Protein AF-A0A9P8Q1Z3-F1 (afdb_monomer)

Foldseek 3Di:
DDPPPDDWDDLVVQQCCCCPPNDPDNPDDDDPVVSNVVRVVVVVLVVVLVVQLQVQVVVVVVVVVVVVPPPDDDPDDDPPPPPPVPPVRDRDPVSSVVCVVVSVVVD

Organism: Wickerhamomyces pijperi (NCBI:txid599730)

Radius of gyration: 21.5 Å; Cα contacts (8 Å, |Δi|>4): 41; chains: 1; bounding box: 45×41×58 Å

Sequence (107 aa):
MTNQEDPEIPITTISRIFQTVTFQNEETRITKQTLQLSSKYLELFVKEAILRSDEARLQREIDQKQGTVNKGEIPGLNDQLDEDSNAVGCLTVKDLEEISGLLVMDF

Nearest PDB structures (foldseek):
  4ne1-assembly1_D  TM=8.985E-01  e=1.293E-03  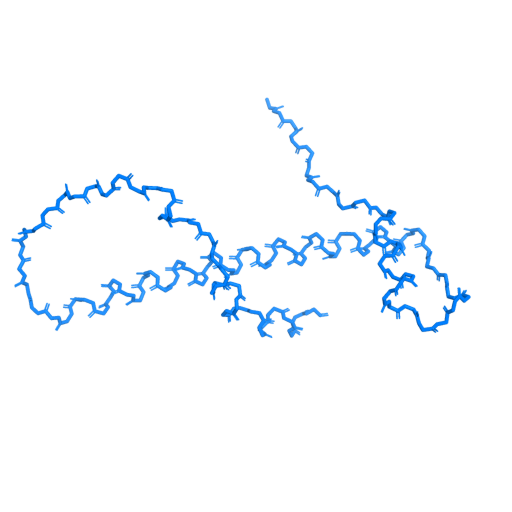Homo sapiens
  4dra-assembly1_H  TM=9.161E-01  e=1.998E-03  Homo sapiens
  3b0b-assembly1_C  TM=9.253E-01  e=7.368E-03  Gallus gallus
  6see-assembly1_A  TM=7.058E-01  e=4.169E+00  Homo sapiens

InterPro domains:
  IPR009072 Histone-fold [G3DSA:1.10.20.10] (8-107)
  IPR018552 Centromere protein X [PF09415] (12-107)
  IPR018552 Centromere protein X [PTHR28680] (4-107)

pLDDT: mean 79.98, std 19.46, range [36.91, 96.44]

Secondary structure (DSSP, 8-state):
-------PPPHHHHHHHIIIII-SSTT----HHHHHHHHHHHHHHHHHHHHHHHHHHHHHHHHHHHHGGGS-----------S-TTSTT---HHHHHHHHHHHHHH-

Solvent-accessible surface area (backbone atoms only — not comparable to full-atom values): 6856 Å² total; per-residue (Å²): 134,82,83,73,74,76,90,74,69,58,56,68,57,55,52,47,47,42,62,75,77,65,51,90,50,91,84,67,82,79,55,69,70,56,42,54,50,51,37,54,51,52,51,50,52,53,51,50,51,52,53,51,18,50,50,50,45,54,50,52,56,50,55,57,59,59,64,56,73,82,57,82,88,80,90,85,81,77,95,69,79,65,94,64,70,83,61,79,84,60,90,50,72,66,28,43,59,72,41,44,68,62,55,60,72,78,106

Structure (mmCIF, N/CA/C/O backbone):
data_AF-A0A9P8Q1Z3-F1
#
_entry.id   AF-A0A9P8Q1Z3-F1
#
loop_
_atom_site.group_PDB
_atom_site.id
_atom_site.type_symbol
_atom_site.label_atom_id
_atom_site.label_alt_id
_atom_site.label_comp_id
_atom_site.label_asym_id
_atom_site.label_entity_id
_atom_site.label_seq_id
_atom_site.pdbx_PDB_ins_code
_atom_site.Cartn_x
_atom_site.Cartn_y
_atom_site.Cartn_z
_atom_site.occupancy
_atom_site.B_iso_or_equiv
_atom_site.auth_seq_id
_atom_site.auth_comp_id
_atom_site.auth_asym_id
_atom_site.auth_atom_id
_atom_site.pdbx_PDB_model_num
ATOM 1 N N . MET A 1 1 ? 5.137 30.333 -1.207 1.00 36.91 1 MET A N 1
ATOM 2 C CA . MET A 1 1 ? 5.406 29.013 -0.606 1.00 36.91 1 MET A CA 1
ATOM 3 C C . MET A 1 1 ? 4.059 28.395 -0.287 1.00 36.91 1 MET A C 1
ATOM 5 O O . MET A 1 1 ? 3.452 28.754 0.711 1.00 36.91 1 MET A O 1
ATOM 9 N N . THR A 1 2 ? 3.507 27.608 -1.204 1.00 44.91 2 THR A N 1
ATOM 10 C CA . THR A 1 2 ? 2.275 26.855 -0.954 1.00 44.91 2 THR A CA 1
ATOM 11 C C . THR A 1 2 ? 2.647 25.675 -0.067 1.00 44.91 2 THR A C 1
ATOM 13 O O . THR A 1 2 ? 3.336 24.773 -0.532 1.00 44.91 2 THR A O 1
ATOM 16 N N . ASN A 1 3 ? 2.248 25.707 1.206 1.00 49.34 3 ASN A N 1
ATOM 17 C CA . ASN A 1 3 ? 2.241 24.514 2.049 1.00 49.34 3 ASN A CA 1
ATOM 18 C C . ASN A 1 3 ? 1.221 23.553 1.427 1.00 49.34 3 ASN A C 1
ATOM 20 O O . ASN A 1 3 ? 0.028 23.662 1.697 1.00 49.34 3 ASN A O 1
ATOM 24 N N . GLN A 1 4 ? 1.662 22.698 0.504 1.00 58.12 4 GLN A N 1
ATOM 25 C CA . GLN A 1 4 ? 0.881 21.527 0.135 1.00 58.12 4 GLN A CA 1
ATOM 26 C C . GLN A 1 4 ? 0.970 20.593 1.336 1.00 58.12 4 GLN A C 1
ATOM 28 O O . GLN A 1 4 ? 2.041 20.078 1.639 1.00 58.12 4 GLN A O 1
ATOM 33 N N . GLU A 1 5 ? -0.127 20.475 2.079 1.00 64.81 5 GLU A N 1
ATOM 34 C CA . GLU A 1 5 ? -0.254 19.443 3.100 1.00 64.81 5 GLU A CA 1
ATOM 35 C C . GLU A 1 5 ? -0.051 18.088 2.414 1.00 64.81 5 GLU A C 1
ATOM 37 O O . GLU A 1 5 ? -0.677 17.815 1.384 1.00 64.81 5 GLU A O 1
ATOM 42 N N . ASP A 1 6 ? 0.865 17.273 2.944 1.00 68.44 6 ASP A N 1
ATOM 43 C CA . ASP A 1 6 ? 1.069 15.917 2.446 1.00 68.44 6 ASP A CA 1
ATOM 44 C C . ASP A 1 6 ? -0.274 15.167 2.485 1.00 68.44 6 ASP A C 1
ATOM 46 O O . ASP A 1 6 ? -0.990 15.247 3.49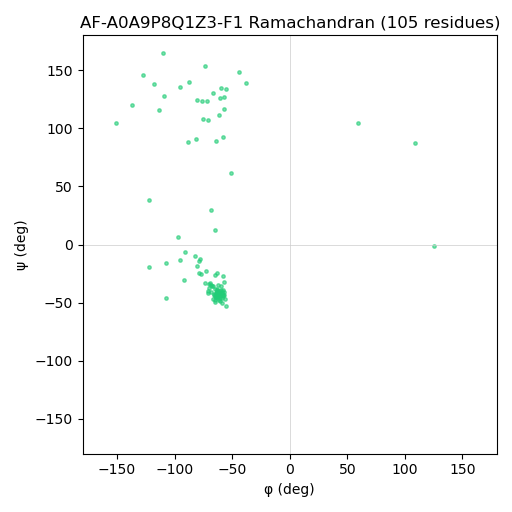1 1.00 68.44 6 ASP A O 1
ATOM 50 N N . PRO A 1 7 ? -0.652 14.450 1.413 1.00 72.69 7 PRO A N 1
ATOM 51 C CA . PRO A 1 7 ? -1.912 13.724 1.379 1.00 72.69 7 PRO A CA 1
ATOM 52 C C . PRO A 1 7 ? -1.930 12.663 2.486 1.00 72.69 7 PRO A C 1
ATOM 54 O O . PRO A 1 7 ? -1.199 11.676 2.432 1.00 72.69 7 PRO A O 1
ATOM 57 N N . GLU A 1 8 ? -2.776 12.864 3.497 1.00 81.62 8 GLU A N 1
ATOM 58 C CA . GLU A 1 8 ? -2.894 11.958 4.639 1.00 81.62 8 GLU A CA 1
ATOM 59 C C . GLU A 1 8 ? -4.036 10.955 4.437 1.00 81.62 8 GLU A C 1
ATOM 61 O O . GLU A 1 8 ? -5.150 11.308 4.036 1.00 81.62 8 GLU A O 1
ATOM 66 N N . ILE A 1 9 ? -3.777 9.682 4.747 1.00 88.00 9 ILE A N 1
ATOM 67 C CA . ILE A 1 9 ? -4.792 8.630 4.665 1.00 88.00 9 ILE A CA 1
ATOM 68 C C . ILE A 1 9 ? -5.795 8.821 5.819 1.00 88.00 9 ILE A C 1
ATOM 70 O O . ILE A 1 9 ? -5.396 8.797 6.991 1.00 88.00 9 ILE A O 1
ATOM 74 N N . PRO A 1 10 ? -7.109 8.958 5.543 1.00 92.31 10 PRO A N 1
ATOM 75 C CA . PRO A 1 10 ? -8.099 9.139 6.597 1.00 92.31 10 PRO A CA 1
ATOM 76 C C . PRO A 1 10 ? -8.123 7.957 7.575 1.00 92.31 10 PRO A C 1
ATOM 78 O O . PRO A 1 10 ? -8.353 6.808 7.190 1.00 92.31 10 PRO A O 1
ATOM 81 N N . ILE A 1 11 ? -7.976 8.242 8.873 1.00 92.94 11 ILE A N 1
ATOM 82 C CA . ILE A 1 11 ? -7.966 7.222 9.941 1.00 92.94 11 ILE A CA 1
ATOM 83 C C . ILE A 1 11 ? -9.243 6.368 9.982 1.00 92.94 11 ILE A C 1
ATOM 85 O O . ILE A 1 11 ? -9.221 5.218 10.421 1.00 92.94 11 ILE A O 1
ATOM 89 N N . THR A 1 12 ? -10.368 6.917 9.521 1.00 94.00 12 THR A N 1
ATOM 90 C CA . THR A 1 12 ? -11.654 6.215 9.434 1.00 94.00 12 THR A CA 1
ATOM 91 C C . THR A 1 12 ? -11.627 5.117 8.377 1.00 94.00 12 THR A C 1
ATOM 93 O O . THR A 1 12 ? -12.222 4.062 8.591 1.00 94.00 12 THR A O 1
ATOM 96 N N . THR A 1 13 ? -10.909 5.326 7.272 1.00 93.88 13 THR A N 1
ATOM 97 C CA . THR A 1 13 ? -10.706 4.322 6.222 1.00 93.88 13 THR A CA 1
ATOM 98 C C . THR A 1 13 ? -9.873 3.164 6.751 1.00 93.88 13 THR A C 1
ATOM 100 O O . THR A 1 13 ? -10.276 2.014 6.620 1.00 93.88 13 THR A O 1
ATOM 103 N N . ILE A 1 14 ? -8.767 3.463 7.435 1.00 93.81 14 ILE A N 1
ATOM 104 C CA . ILE A 1 14 ? -7.884 2.448 8.027 1.00 93.81 14 ILE A CA 1
ATOM 105 C C . ILE A 1 14 ? -8.633 1.628 9.084 1.00 93.81 14 ILE A C 1
ATOM 107 O O . ILE A 1 14 ? -8.561 0.404 9.091 1.00 93.81 14 ILE A O 1
ATOM 111 N N . SER A 1 15 ? -9.417 2.295 9.936 1.00 94.25 15 SER A N 1
ATOM 112 C CA . SER A 1 15 ? -10.269 1.630 10.929 1.00 94.25 15 SER A CA 1
ATOM 113 C C . SER A 1 15 ? -11.261 0.658 10.286 1.00 94.25 15 SER A C 1
ATOM 115 O O . SER A 1 15 ? -11.401 -0.477 10.740 1.00 94.25 15 SER A O 1
ATOM 117 N N . ARG A 1 16 ? -11.902 1.069 9.181 1.00 93.88 16 ARG A N 1
ATOM 118 C CA . ARG A 1 16 ? -12.801 0.192 8.420 1.00 93.88 16 ARG A CA 1
ATOM 119 C C . ARG A 1 16 ? -12.059 -1.004 7.839 1.00 93.88 16 ARG A C 1
ATOM 121 O O . ARG A 1 16 ? -12.541 -2.110 8.020 1.00 93.88 16 ARG A O 1
ATOM 128 N N . ILE A 1 17 ? -10.895 -0.798 7.219 1.00 93.38 17 ILE A N 1
ATOM 129 C CA . ILE A 1 17 ? -10.075 -1.887 6.666 1.00 93.38 17 ILE A CA 1
ATOM 130 C C . ILE A 1 17 ? -9.764 -2.917 7.758 1.00 93.38 17 ILE A C 1
ATOM 132 O O . ILE A 1 17 ? -10.096 -4.090 7.597 1.00 93.38 17 ILE A O 1
ATOM 136 N N . PHE A 1 18 ? -9.228 -2.489 8.905 1.00 93.88 18 PHE A N 1
ATOM 137 C CA . PHE A 1 18 ? -8.917 -3.416 9.995 1.00 93.88 18 PHE A CA 1
ATOM 138 C C . PHE A 1 18 ? -10.141 -4.214 10.458 1.00 93.88 18 PHE A C 1
ATOM 140 O O . PHE A 1 18 ? -10.051 -5.429 10.627 1.00 93.88 18 PHE A O 1
ATOM 147 N N . GLN A 1 19 ? -11.294 -3.558 10.603 1.00 93.81 19 GLN A N 1
ATOM 148 C CA . GLN A 1 19 ? -12.519 -4.214 11.057 1.00 93.81 19 GLN A CA 1
ATOM 149 C C . GLN A 1 19 ? -13.115 -5.176 10.018 1.00 93.81 19 GLN A C 1
ATOM 151 O O . GLN A 1 19 ? -13.715 -6.173 10.405 1.00 93.81 19 GLN A O 1
ATOM 156 N N . THR A 1 20 ? -13.000 -4.879 8.720 1.00 93.44 20 THR A N 1
ATOM 157 C CA . THR A 1 20 ? -13.672 -5.659 7.668 1.00 93.44 20 THR A CA 1
ATOM 158 C C . THR A 1 20 ? -12.825 -6.786 7.096 1.00 93.44 20 THR A C 1
ATOM 160 O O . THR A 1 20 ? -13.391 -7.772 6.637 1.00 93.44 20 THR A O 1
ATOM 163 N N . VAL A 1 21 ? -11.495 -6.636 7.054 1.00 91.50 21 VAL A N 1
ATOM 164 C CA . VAL A 1 21 ? -10.599 -7.614 6.403 1.00 91.50 21 VAL A CA 1
ATOM 165 C C . VAL A 1 21 ? -9.537 -8.212 7.319 1.00 91.50 21 VAL A C 1
ATOM 167 O O . VAL A 1 21 ? -9.006 -9.267 6.984 1.00 91.50 21 VAL A O 1
ATOM 170 N N . THR A 1 22 ? -9.214 -7.594 8.458 1.00 90.88 22 THR A N 1
ATOM 171 C CA . THR A 1 22 ? -8.076 -8.041 9.285 1.00 90.88 22 THR A CA 1
ATOM 172 C C . THR A 1 22 ? -8.502 -8.732 10.575 1.00 90.88 22 THR A C 1
ATOM 174 O O . THR A 1 22 ? -7.950 -9.774 10.929 1.00 90.88 22 THR A O 1
ATOM 177 N N . PHE A 1 23 ? -9.458 -8.164 11.311 1.00 94.50 23 PHE A N 1
ATOM 178 C CA . PHE A 1 23 ? -9.888 -8.726 12.586 1.00 94.50 23 PHE A CA 1
ATOM 179 C C . PHE A 1 23 ? -10.788 -9.939 12.374 1.00 94.50 23 PHE A C 1
ATOM 181 O O . PHE A 1 23 ? -11.830 -9.862 11.736 1.00 94.50 23 PHE A O 1
ATOM 188 N N . GLN A 1 24 ? -10.385 -11.068 12.954 1.00 94.56 24 GLN A N 1
ATOM 189 C CA . GLN A 1 24 ? -11.165 -12.307 12.921 1.00 94.56 24 GLN A CA 1
ATOM 190 C C . GLN A 1 24 ? -12.310 -12.304 13.944 1.00 94.56 24 GLN A C 1
ATOM 192 O O . GLN A 1 24 ? -13.284 -13.029 13.777 1.00 94.56 24 GLN A O 1
ATOM 197 N N . ASN A 1 25 ? -12.187 -11.508 15.012 1.00 93.88 25 ASN A N 1
ATOM 198 C CA . ASN A 1 25 ? -13.196 -11.378 16.057 1.00 93.88 25 ASN A CA 1
ATOM 199 C C . ASN A 1 25 ? -13.868 -9.997 15.969 1.00 93.88 25 ASN A C 1
ATOM 201 O O . ASN A 1 25 ? -13.196 -8.965 15.976 1.00 93.88 25 ASN A O 1
ATOM 205 N N . GLU A 1 26 ? -15.200 -9.980 15.931 1.00 89.75 26 GLU A N 1
ATOM 206 C CA . GLU A 1 26 ? -16.011 -8.761 15.841 1.00 89.75 26 GLU A CA 1
ATOM 207 C C . GLU A 1 26 ? -15.851 -7.828 17.053 1.00 89.75 26 GLU A C 1
ATOM 209 O O . GLU A 1 26 ? -16.040 -6.613 16.940 1.00 89.75 26 GLU A O 1
ATOM 214 N N . GLU A 1 27 ? -15.468 -8.359 18.215 1.00 93.31 27 GLU A N 1
ATOM 215 C CA . GLU A 1 27 ? -15.235 -7.581 19.436 1.00 93.31 27 GLU A CA 1
ATOM 216 C C . GLU A 1 27 ? -13.851 -6.927 19.485 1.00 93.31 27 GLU A C 1
ATOM 218 O O . GLU A 1 27 ? -13.612 -6.070 20.337 1.00 93.31 27 GLU A O 1
ATOM 223 N N . THR A 1 28 ? -12.940 -7.264 18.566 1.00 95.19 28 THR A N 1
ATOM 224 C CA . THR A 1 28 ? -11.617 -6.637 18.520 1.00 95.19 28 THR A CA 1
ATOM 225 C C . THR A 1 28 ? -11.754 -5.125 18.321 1.00 95.19 28 THR A C 1
ATOM 227 O O . THR A 1 28 ? -12.553 -4.637 17.518 1.00 95.19 28 THR A O 1
ATOM 230 N N . ARG A 1 29 ? -10.991 -4.353 19.102 1.00 92.69 29 ARG A N 1
ATOM 231 C CA . ARG A 1 29 ? -10.935 -2.888 19.034 1.00 92.69 29 ARG A CA 1
ATOM 232 C C . ARG A 1 29 ? -9.490 -2.443 18.890 1.00 92.69 29 ARG A C 1
ATOM 234 O O . ARG A 1 29 ? -8.589 -3.034 19.478 1.00 92.69 29 ARG A O 1
ATOM 241 N N . ILE A 1 30 ? -9.291 -1.362 18.146 1.00 94.12 30 ILE A N 1
ATOM 242 C CA . ILE A 1 30 ? -7.993 -0.724 17.941 1.00 94.12 30 ILE A CA 1
ATOM 243 C C . ILE A 1 30 ? -8.031 0.693 18.499 1.00 94.12 30 ILE A C 1
ATOM 245 O O . ILE A 1 30 ? -9.024 1.411 18.360 1.00 94.12 30 ILE A O 1
ATOM 249 N N . THR A 1 31 ? -6.958 1.099 19.174 1.00 96.44 31 THR A N 1
ATOM 250 C CA . THR A 1 31 ? -6.899 2.440 19.757 1.00 96.44 31 THR A CA 1
ATOM 251 C C . THR A 1 31 ? -6.706 3.494 18.669 1.00 96.44 31 THR A C 1
ATOM 253 O O . THR A 1 31 ? -6.106 3.238 17.621 1.00 96.44 31 THR A O 1
ATOM 256 N N . LYS A 1 32 ? -7.161 4.723 18.937 1.00 95.00 32 LYS A N 1
ATOM 257 C CA . LYS A 1 32 ? -6.952 5.855 18.024 1.00 95.00 32 LYS A CA 1
ATOM 258 C C . LYS A 1 32 ? -5.463 6.114 17.757 1.00 95.00 32 LYS A C 1
ATOM 260 O O . LYS A 1 32 ? -5.104 6.398 16.621 1.00 95.00 32 LYS A O 1
ATOM 265 N N . GLN A 1 33 ? -4.613 5.989 18.777 1.00 95.81 33 GLN A N 1
ATOM 266 C CA . GLN A 1 33 ? -3.166 6.185 18.645 1.00 95.81 33 GLN A CA 1
ATOM 267 C C . GLN A 1 33 ? -2.545 5.146 17.706 1.00 95.81 33 GLN A C 1
ATOM 269 O O . GLN A 1 33 ? -1.766 5.500 16.827 1.00 95.81 33 GLN A O 1
ATOM 274 N N . THR A 1 34 ? -2.947 3.878 17.833 1.00 95.12 34 THR A N 1
ATOM 275 C CA . THR A 1 34 ? -2.494 2.816 16.927 1.00 95.12 34 THR A CA 1
ATOM 276 C C . THR A 1 34 ? -2.951 3.082 15.494 1.00 95.12 34 THR A C 1
ATOM 278 O O . THR A 1 34 ? -2.141 2.974 14.585 1.00 95.12 34 THR A O 1
ATOM 281 N N . LEU A 1 3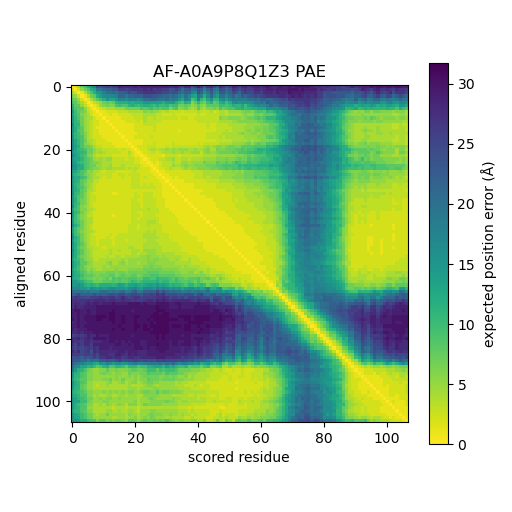5 ? -4.200 3.516 15.282 1.00 94.50 35 LEU A N 1
ATOM 282 C CA . LEU A 1 35 ? -4.690 3.887 13.946 1.00 94.50 35 LEU A CA 1
ATOM 283 C C . LEU A 1 35 ? -3.897 5.039 13.317 1.00 94.50 35 LEU A C 1
ATOM 285 O O . LEU A 1 35 ? -3.625 5.014 12.119 1.00 94.50 35 LEU A O 1
ATOM 289 N N . GLN A 1 36 ? -3.522 6.044 14.111 1.00 93.88 36 GLN A N 1
ATOM 290 C CA . GLN A 1 36 ? -2.684 7.152 13.644 1.00 93.88 36 GLN A CA 1
ATOM 291 C C . GLN A 1 36 ? -1.290 6.662 13.235 1.00 93.88 36 GLN A C 1
ATOM 293 O O . GLN A 1 36 ? -0.792 7.058 12.184 1.00 93.88 36 GLN A O 1
ATOM 298 N N . LEU A 1 37 ? -0.692 5.759 14.018 1.00 94.31 37 LEU A N 1
ATOM 299 C CA . LEU A 1 37 ? 0.593 5.151 13.676 1.00 94.31 37 LEU A CA 1
ATOM 300 C C . LEU A 1 37 ? 0.494 4.295 12.407 1.00 94.31 37 LEU A C 1
ATOM 302 O O . LEU A 1 37 ? 1.335 4.424 11.522 1.00 94.31 37 LEU A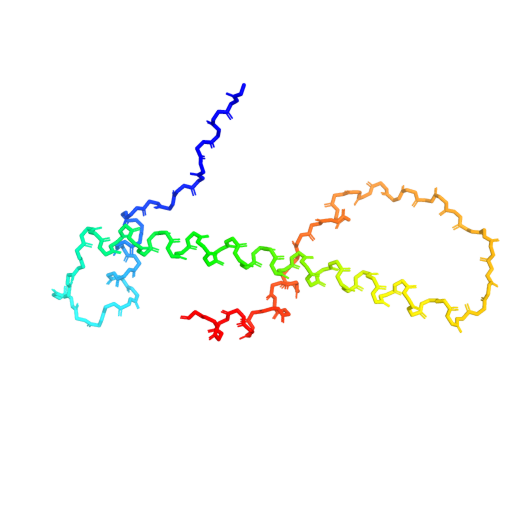 O 1
ATOM 306 N N . SER A 1 38 ? -0.557 3.480 12.276 1.00 94.06 38 SER A N 1
ATOM 307 C CA . SER A 1 38 ? -0.821 2.699 11.064 1.00 94.06 38 SER A CA 1
ATOM 308 C C . SER A 1 38 ? -0.994 3.587 9.832 1.00 94.06 38 SER A C 1
ATOM 310 O O . SER A 1 38 ? -0.541 3.208 8.760 1.00 94.06 38 SER A O 1
ATOM 312 N N . SER A 1 39 ? -1.593 4.777 9.974 1.00 93.69 39 SER A N 1
ATOM 313 C CA . SER A 1 39 ? -1.685 5.748 8.875 1.00 93.69 39 SER A CA 1
ATOM 314 C C . SER A 1 39 ? -0.309 6.174 8.379 1.00 93.69 39 SER A C 1
ATOM 316 O O . SER A 1 39 ? -0.032 6.080 7.186 1.00 93.69 39 SER A O 1
ATOM 318 N N . LYS A 1 40 ? 0.594 6.538 9.296 1.00 92.50 40 LYS A N 1
ATOM 319 C CA . LYS A 1 40 ? 1.967 6.918 8.938 1.00 92.50 40 LYS A CA 1
ATOM 320 C C . LYS A 1 40 ? 2.778 5.758 8.376 1.00 92.50 40 LYS A C 1
ATOM 322 O O . LYS A 1 40 ? 3.556 5.955 7.450 1.00 92.50 40 LYS A O 1
ATOM 327 N N . TYR A 1 41 ? 2.566 4.554 8.890 1.00 93.38 41 TYR A N 1
ATOM 328 C CA . TYR A 1 41 ? 3.198 3.353 8.354 1.00 93.38 41 TYR A CA 1
ATOM 329 C C . TYR A 1 41 ? 2.745 3.053 6.916 1.00 93.38 41 TYR A C 1
ATOM 331 O O . TYR A 1 41 ? 3.584 2.820 6.053 1.00 93.38 41 TYR A O 1
ATOM 339 N N . LEU A 1 42 ? 1.440 3.131 6.627 1.00 93.12 42 LEU A N 1
ATOM 340 C CA . LEU A 1 42 ? 0.909 2.953 5.270 1.00 93.12 42 LEU A CA 1
ATOM 341 C C . LEU A 1 42 ? 1.383 4.054 4.316 1.00 93.12 42 LEU A C 1
ATOM 343 O O . LEU A 1 42 ? 1.694 3.775 3.162 1.00 93.12 42 LEU A O 1
ATOM 347 N N . GLU A 1 43 ? 1.464 5.295 4.793 1.00 93.06 43 GLU A N 1
ATOM 3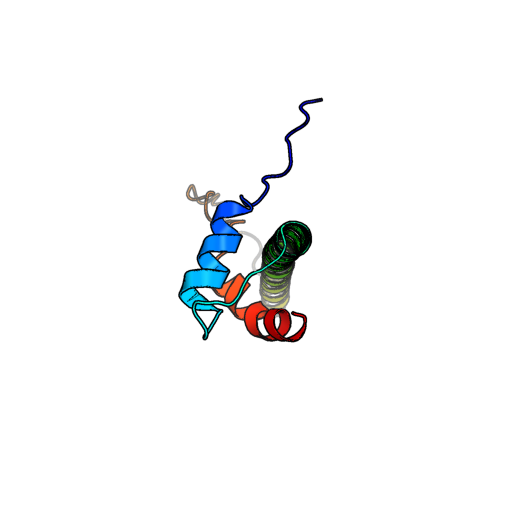48 C CA . GLU A 1 43 ? 2.021 6.411 4.027 1.00 93.06 43 GLU A CA 1
ATOM 349 C C . GLU A 1 43 ? 3.479 6.135 3.627 1.00 93.06 43 GLU A C 1
ATOM 351 O O . GLU A 1 43 ? 3.845 6.304 2.463 1.00 93.06 43 GLU A O 1
ATOM 356 N N . LEU A 1 44 ? 4.295 5.657 4.572 1.00 93.12 44 LEU A N 1
ATOM 357 C CA . LEU A 1 44 ? 5.686 5.290 4.319 1.00 93.12 44 LEU A CA 1
ATOM 358 C C . LEU A 1 44 ? 5.789 4.121 3.335 1.00 93.12 44 LEU A C 1
ATOM 360 O O . LEU A 1 44 ? 6.567 4.198 2.392 1.00 93.12 44 LEU A O 1
ATOM 364 N N . PHE A 1 45 ? 4.968 3.085 3.514 1.00 94.50 45 PHE A N 1
ATOM 365 C CA . PHE A 1 45 ? 4.908 1.938 2.609 1.00 94.50 45 PHE A CA 1
ATOM 366 C C . PHE A 1 45 ? 4.616 2.358 1.163 1.00 94.50 45 PHE A C 1
ATOM 368 O O . PHE A 1 45 ? 5.312 1.941 0.240 1.00 94.50 45 PHE A O 1
ATOM 375 N N . VAL A 1 46 ? 3.619 3.225 0.952 1.00 93.69 46 VAL A N 1
ATOM 376 C CA . VAL A 1 46 ? 3.258 3.708 -0.390 1.00 93.69 46 VAL A CA 1
ATOM 377 C C . VAL A 1 46 ? 4.375 4.561 -0.992 1.00 93.69 46 VAL A C 1
ATOM 379 O O . VAL A 1 46 ? 4.705 4.388 -2.165 1.00 93.69 46 VAL A O 1
ATOM 382 N N . LYS A 1 47 ? 4.980 5.460 -0.205 1.00 93.75 47 LYS A N 1
ATOM 383 C CA . LYS A 1 47 ? 6.116 6.278 -0.658 1.00 93.75 47 LYS A CA 1
ATOM 384 C C . LYS A 1 47 ? 7.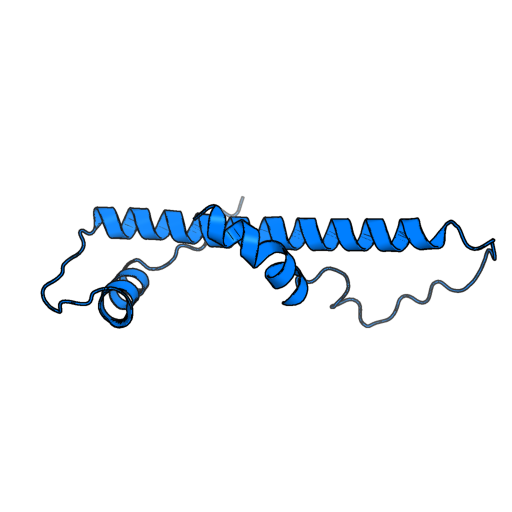301 5.401 -1.070 1.00 93.75 47 LYS A C 1
ATOM 386 O O . LYS A 1 47 ? 7.864 5.619 -2.139 1.00 93.75 47 LYS A O 1
ATOM 391 N N . GLU A 1 48 ? 7.623 4.384 -0.278 1.00 94.88 48 GLU A N 1
ATOM 392 C CA . GLU A 1 48 ? 8.711 3.447 -0.568 1.00 94.88 48 GLU A CA 1
ATOM 393 C C . GLU A 1 48 ? 8.436 2.630 -1.837 1.00 94.88 48 GLU A C 1
ATOM 395 O O . GLU A 1 48 ? 9.309 2.498 -2.693 1.00 94.88 48 GLU A O 1
ATOM 400 N N . ALA A 1 49 ? 7.201 2.147 -2.008 1.00 95.12 49 ALA A N 1
ATOM 401 C CA . ALA A 1 49 ? 6.789 1.430 -3.210 1.00 95.12 49 ALA A CA 1
ATOM 402 C C . ALA A 1 49 ? 6.981 2.280 -4.476 1.00 95.12 49 ALA A C 1
ATOM 404 O O . ALA A 1 49 ? 7.503 1.786 -5.475 1.00 95.12 49 ALA A O 1
ATOM 405 N N . ILE A 1 50 ? 6.595 3.561 -4.431 1.00 94.25 50 ILE A N 1
ATOM 406 C CA . ILE A 1 50 ? 6.753 4.501 -5.550 1.00 94.25 50 ILE A CA 1
ATOM 407 C C . ILE A 1 50 ? 8.235 4.736 -5.853 1.00 94.25 50 ILE A C 1
ATOM 409 O O . ILE A 1 50 ? 8.640 4.611 -7.007 1.00 94.25 50 ILE A O 1
ATOM 413 N N . LEU A 1 51 ? 9.042 5.046 -4.833 1.00 94.19 51 LEU A N 1
ATOM 414 C CA . LEU A 1 51 ? 10.465 5.349 -5.003 1.00 94.19 51 LEU A CA 1
ATOM 415 C C . LEU A 1 51 ? 11.237 4.161 -5.580 1.00 94.19 51 LEU A C 1
ATOM 417 O O . LEU A 1 51 ? 11.956 4.321 -6.563 1.00 94.19 51 LEU A O 1
ATOM 421 N N . ARG A 1 52 ? 11.041 2.960 -5.028 1.00 94.94 52 ARG A N 1
ATOM 422 C CA . ARG A 1 52 ? 11.723 1.754 -5.520 1.00 94.94 52 ARG A CA 1
ATOM 423 C C . ARG A 1 52 ? 11.265 1.349 -6.915 1.00 94.94 52 ARG A C 1
ATOM 425 O O . ARG A 1 52 ? 12.079 0.880 -7.702 1.00 94.94 52 ARG A O 1
ATOM 432 N N . SER A 1 53 ? 9.984 1.543 -7.236 1.00 94.62 53 SER A N 1
ATOM 433 C CA . SER A 1 53 ? 9.487 1.298 -8.597 1.00 94.62 53 SER A CA 1
ATOM 434 C C . SER A 1 53 ? 10.150 2.248 -9.599 1.00 94.62 53 SER A C 1
ATOM 436 O O . SER A 1 53 ? 10.520 1.831 -10.694 1.00 94.62 53 SER A O 1
ATOM 438 N N . ASP A 1 54 ? 10.343 3.517 -9.229 1.00 93.06 54 ASP A N 1
ATOM 439 C CA . ASP A 1 54 ? 11.026 4.487 -10.090 1.00 93.06 54 ASP A CA 1
ATOM 440 C C . ASP A 1 54 ? 12.511 4.167 -10.262 1.00 93.06 54 ASP A C 1
ATOM 442 O O . ASP A 1 54 ? 13.026 4.204 -11.379 1.00 93.06 54 ASP A O 1
ATOM 446 N N . GLU A 1 55 ? 13.183 3.758 -9.187 1.00 91.94 55 GLU A N 1
ATOM 447 C CA . GLU A 1 55 ? 14.574 3.307 -9.243 1.00 91.94 55 GLU A CA 1
ATOM 448 C C . GLU A 1 55 ? 14.740 2.084 -10.160 1.00 91.94 55 GLU A C 1
ATOM 450 O O . GLU A 1 55 ? 15.607 2.085 -11.036 1.00 91.94 55 GLU A O 1
ATOM 455 N N . ALA A 1 56 ? 13.865 1.080 -10.037 1.00 90.69 56 ALA A N 1
ATOM 456 C CA . ALA A 1 56 ? 13.872 -0.096 -10.907 1.00 90.69 56 ALA A CA 1
ATOM 457 C C . ALA A 1 56 ? 13.645 0.274 -12.383 1.00 90.69 56 ALA A C 1
ATOM 459 O O . ALA A 1 56 ? 14.349 -0.218 -13.271 1.00 90.69 56 ALA A O 1
ATOM 460 N N . ARG A 1 57 ? 12.713 1.197 -12.660 1.00 90.75 57 ARG A N 1
ATOM 461 C CA . ARG A 1 57 ? 12.469 1.725 -14.011 1.00 90.75 57 ARG A CA 1
ATOM 462 C C . ARG A 1 57 ? 13.727 2.377 -14.590 1.00 90.75 57 ARG A C 1
ATOM 464 O O . ARG A 1 57 ? 14.123 2.047 -15.709 1.00 90.75 57 ARG A O 1
ATOM 471 N N . LEU A 1 58 ? 14.362 3.273 -13.833 1.00 89.81 58 LEU A N 1
ATOM 472 C CA . LEU A 1 58 ? 15.580 3.971 -14.251 1.00 89.81 58 LEU A CA 1
ATOM 473 C C . LEU A 1 58 ? 16.734 2.994 -14.499 1.00 89.81 58 LEU A C 1
ATOM 475 O O . LEU A 1 58 ? 17.428 3.111 -15.511 1.00 89.81 58 LEU A O 1
ATOM 479 N N . GLN A 1 59 ? 16.911 2.003 -13.625 1.00 88.38 59 GLN A N 1
ATOM 480 C CA . GLN A 1 59 ? 17.946 0.984 -13.784 1.00 88.38 59 GLN A CA 1
ATOM 481 C C . GLN A 1 59 ? 17.738 0.173 -15.068 1.00 88.38 59 GLN A C 1
ATOM 483 O O . GLN A 1 59 ? 18.670 -0.006 -15.853 1.00 88.38 59 GLN A O 1
ATOM 488 N N . ARG A 1 60 ? 16.495 -0.230 -15.353 1.00 86.19 60 ARG A N 1
ATOM 489 C CA . ARG A 1 60 ? 16.152 -0.961 -16.577 1.00 86.19 60 ARG A CA 1
ATOM 490 C C . ARG A 1 60 ? 16.437 -0.146 -17.843 1.00 86.19 60 ARG A C 1
ATOM 492 O O . ARG A 1 60 ? 16.930 -0.697 -18.828 1.00 86.19 60 ARG A O 1
ATOM 499 N N . GLU A 1 61 ? 16.145 1.156 -17.836 1.00 85.56 61 GLU A N 1
ATOM 500 C CA . GLU A 1 61 ? 16.478 2.060 -18.948 1.00 85.56 61 GLU A CA 1
ATOM 501 C C . GLU A 1 61 ? 17.996 2.179 -19.164 1.00 85.56 61 GLU A C 1
ATOM 503 O O . GLU A 1 61 ? 18.458 2.236 -20.309 1.00 85.56 61 GLU A O 1
ATOM 508 N N . ILE A 1 62 ? 18.783 2.205 -18.083 1.00 84.75 62 ILE A N 1
ATOM 509 C CA . ILE A 1 62 ? 20.251 2.226 -18.144 1.00 84.75 62 ILE A CA 1
ATOM 510 C C . ILE A 1 62 ? 20.778 0.919 -18.749 1.00 84.75 62 ILE A C 1
ATOM 512 O O . ILE A 1 62 ? 21.586 0.962 -19.681 1.00 84.75 62 ILE A O 1
ATOM 516 N N . ASP A 1 63 ? 20.288 -0.229 -18.284 1.00 83.38 63 ASP A N 1
ATOM 517 C CA . ASP A 1 63 ? 20.734 -1.549 -18.745 1.00 83.38 63 ASP A CA 1
ATOM 518 C C . ASP A 1 63 ? 20.431 -1.764 -20.240 1.00 83.38 63 ASP A C 1
ATOM 520 O O . ASP A 1 63 ? 21.267 -2.275 -20.993 1.00 83.38 63 ASP A O 1
ATOM 524 N N . GLN A 1 64 ? 19.269 -1.296 -20.711 1.00 80.12 64 GLN A N 1
ATOM 525 C CA . GLN A 1 64 ? 18.900 -1.340 -22.131 1.00 80.12 64 GLN A CA 1
ATOM 526 C C . GLN A 1 64 ? 19.835 -0.496 -23.008 1.00 80.12 64 GLN A C 1
ATOM 528 O O . GLN A 1 64 ? 20.237 -0.943 -24.084 1.00 80.12 64 GLN A O 1
ATOM 533 N N . LYS A 1 65 ? 20.230 0.696 -22.541 1.00 76.25 65 LYS A N 1
ATOM 534 C CA . LYS A 1 65 ? 21.163 1.582 -23.259 1.00 76.25 65 LYS A CA 1
ATOM 535 C C . LYS A 1 65 ? 22.589 1.021 -23.296 1.00 76.25 65 LYS A C 1
ATOM 537 O O . LYS A 1 65 ? 23.292 1.213 -24.288 1.00 76.25 65 LYS A O 1
ATOM 542 N N . GLN A 1 66 ? 23.024 0.302 -22.260 1.00 64.31 66 GLN A N 1
ATOM 543 C CA . GLN A 1 66 ? 24.350 -0.331 -22.230 1.00 64.31 66 GLN A CA 1
ATOM 544 C C . GLN A 1 66 ? 24.436 -1.569 -23.142 1.00 64.31 66 GLN A C 1
ATOM 546 O O . GLN A 1 66 ? 25.468 -1.793 -23.778 1.00 64.31 66 GLN A O 1
ATOM 551 N N . GLY A 1 67 ? 23.347 -2.331 -23.293 1.00 55.06 67 GLY A N 1
ATOM 552 C CA . GLY A 1 67 ? 23.283 -3.490 -24.195 1.00 55.06 67 GLY A CA 1
ATOM 553 C C . GLY A 1 67 ? 23.427 -3.151 -25.687 1.00 55.06 67 GLY A C 1
ATOM 554 O O . GLY A 1 67 ? 23.910 -3.975 -26.466 1.00 55.06 67 GLY A O 1
ATOM 555 N N . THR A 1 68 ? 23.072 -1.930 -26.099 1.00 53.66 68 THR A N 1
ATOM 556 C CA . THR A 1 68 ? 23.189 -1.469 -27.494 1.00 53.66 68 THR A CA 1
ATOM 557 C C . THR A 1 68 ? 24.602 -1.053 -27.918 1.00 53.66 68 THR A C 1
ATOM 559 O O . THR A 1 68 ? 24.865 -0.978 -29.113 1.00 53.66 68 THR A O 1
ATOM 562 N N . VAL A 1 69 ? 25.543 -0.845 -26.988 1.00 52.53 69 VAL A N 1
ATOM 563 C CA . VAL A 1 69 ? 26.898 -0.342 -27.315 1.00 52.53 69 VAL A CA 1
ATOM 564 C C . VAL A 1 69 ? 27.823 -1.432 -27.895 1.00 52.53 69 VAL A C 1
ATOM 566 O O . VAL A 1 69 ? 28.847 -1.120 -28.492 1.00 52.53 69 VAL A O 1
ATOM 569 N N . ASN A 1 70 ? 27.451 -2.717 -27.812 1.00 51.28 70 ASN A N 1
ATOM 570 C CA . ASN A 1 70 ? 28.258 -3.835 -28.338 1.00 51.28 70 ASN A CA 1
ATOM 571 C C . ASN A 1 70 ? 27.852 -4.342 -29.736 1.00 51.28 70 ASN A C 1
ATOM 573 O O . ASN A 1 70 ? 28.409 -5.332 -30.215 1.00 51.28 70 ASN A O 1
ATOM 577 N N . LYS A 1 71 ? 26.912 -3.687 -30.426 1.00 47.72 71 LYS A N 1
ATOM 578 C CA . LYS A 1 71 ? 26.633 -3.954 -31.847 1.00 47.72 71 LYS A CA 1
ATOM 579 C C . LYS A 1 71 ? 27.034 -2.717 -32.647 1.00 47.72 71 LYS A C 1
ATOM 581 O O . LYS A 1 71 ? 26.491 -1.647 -32.416 1.00 47.72 71 LYS A O 1
ATOM 586 N N . GLY A 1 72 ? 28.030 -2.890 -33.517 1.00 43.50 72 GLY A N 1
ATOM 587 C CA . GLY A 1 72 ? 28.744 -1.831 -34.231 1.00 43.50 72 GLY A CA 1
ATOM 588 C C . GLY A 1 72 ? 27.876 -0.722 -34.836 1.00 43.50 72 GLY A C 1
ATOM 589 O O . GLY A 1 72 ? 26.743 -0.941 -35.254 1.00 43.50 72 GLY A O 1
ATOM 590 N N . GLU A 1 73 ? 28.483 0.461 -34.858 1.00 45.22 73 GLU A N 1
ATOM 591 C CA . GLU A 1 73 ? 27.990 1.765 -35.302 1.00 45.22 73 GLU A CA 1
ATOM 592 C C . GLU A 1 73 ? 27.085 1.757 -36.546 1.00 45.22 73 GLU A C 1
ATOM 594 O O . GLU A 1 73 ? 27.439 1.183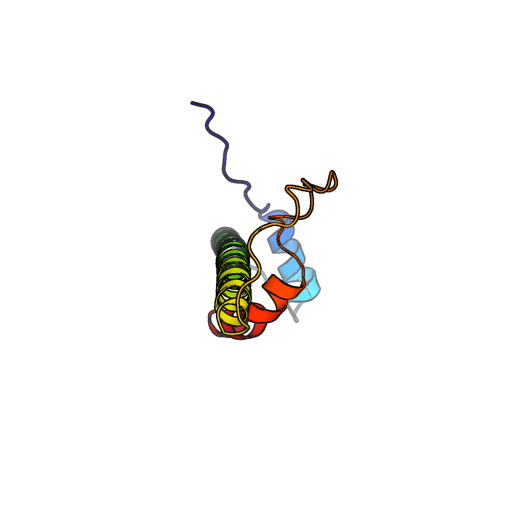 -37.57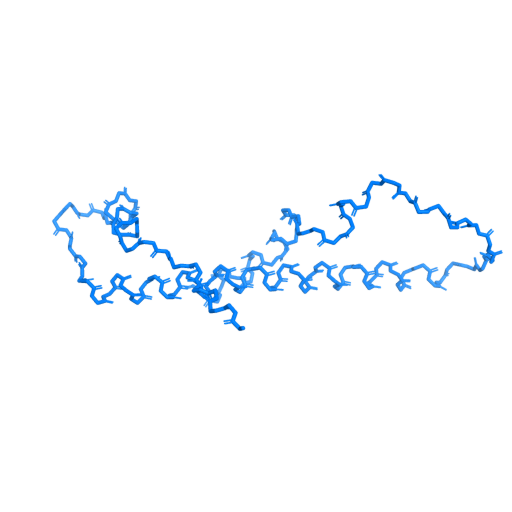5 1.00 45.22 73 GLU A O 1
ATOM 599 N N . ILE A 1 74 ? 26.020 2.570 -36.505 1.00 51.59 74 ILE A N 1
ATOM 600 C CA . ILE A 1 74 ? 25.724 3.523 -37.588 1.00 51.59 74 ILE A CA 1
ATOM 601 C C . ILE A 1 74 ? 25.308 4.864 -36.948 1.00 51.59 74 ILE A C 1
ATOM 603 O O . ILE A 1 74 ? 24.319 4.898 -36.213 1.00 51.59 74 ILE A O 1
ATOM 607 N N . PRO A 1 75 ? 26.022 5.975 -37.207 1.00 46.16 75 PRO A N 1
ATOM 608 C CA . PRO A 1 75 ? 25.603 7.306 -36.795 1.00 46.16 75 PRO A CA 1
ATOM 609 C C . PRO A 1 75 ? 24.567 7.862 -37.782 1.00 46.16 75 PRO A C 1
ATOM 611 O O . PRO A 1 75 ? 24.834 7.977 -38.976 1.00 46.16 75 PRO A O 1
ATOM 614 N N . GLY A 1 76 ? 23.400 8.247 -37.261 1.00 49.72 76 GLY A N 1
ATOM 615 C CA . GLY A 1 76 ? 22.392 9.026 -37.981 1.00 49.72 76 GLY A CA 1
ATOM 616 C C . GLY A 1 76 ? 21.141 8.240 -38.359 1.00 49.72 76 GLY A C 1
ATOM 617 O O . GLY A 1 76 ? 21.023 7.775 -39.485 1.00 49.72 76 GLY A O 1
ATOM 618 N N . LEU A 1 77 ? 20.168 8.182 -37.447 1.00 42.28 77 LEU A N 1
ATOM 619 C CA . LEU A 1 77 ? 18.754 8.067 -37.800 1.00 42.28 77 LEU A CA 1
ATOM 620 C C . LEU A 1 77 ? 17.892 8.731 -36.717 1.00 42.28 77 LEU A C 1
ATOM 622 O O . LEU A 1 77 ? 17.694 8.192 -35.638 1.00 42.28 77 LEU A O 1
ATOM 626 N N . ASN A 1 78 ? 17.412 9.915 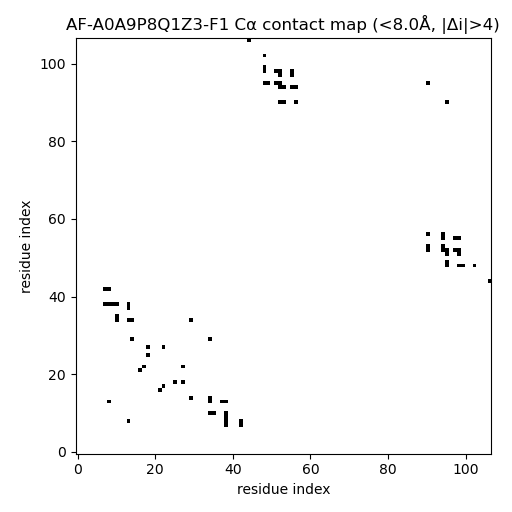-37.092 1.00 39.50 78 ASN A N 1
ATOM 627 C CA . ASN A 1 78 ? 16.149 10.549 -36.732 1.00 39.50 78 ASN A CA 1
ATOM 628 C C . ASN A 1 78 ? 15.834 10.824 -35.258 1.00 39.50 78 ASN A C 1
ATOM 630 O O . ASN A 1 78 ? 15.333 9.992 -34.511 1.00 39.50 78 ASN A O 1
ATOM 634 N N . ASP A 1 79 ? 15.970 12.114 -34.968 1.00 48.91 79 ASP A N 1
ATOM 635 C CA . ASP A 1 79 ? 15.135 12.954 -34.112 1.00 48.91 79 ASP A CA 1
ATOM 636 C C . ASP A 1 79 ? 13.634 12.845 -34.494 1.00 48.91 79 ASP A C 1
ATOM 638 O O . ASP A 1 79 ? 13.007 13.795 -34.961 1.00 48.91 79 ASP A O 1
ATOM 642 N N . GLN A 1 80 ? 13.055 11.645 -34.381 1.00 46.31 80 GLN A N 1
ATOM 643 C CA . GLN A 1 80 ? 11.610 11.466 -34.275 1.00 46.31 80 GLN A CA 1
ATOM 644 C C . GLN A 1 80 ? 11.273 11.554 -32.792 1.00 46.31 80 GLN A C 1
ATOM 646 O O . GLN A 1 80 ? 11.282 10.573 -32.055 1.00 46.31 80 GLN A O 1
ATOM 651 N N . LEU A 1 81 ? 11.038 12.791 -32.361 1.00 49.50 81 LEU A N 1
ATOM 652 C CA . LEU A 1 81 ? 10.222 13.082 -31.196 1.00 49.50 81 LEU A CA 1
ATOM 653 C C . LEU A 1 81 ? 8.846 12.470 -31.470 1.00 49.50 81 LEU A C 1
ATOM 655 O O . LEU A 1 81 ? 8.010 13.086 -32.128 1.00 49.50 81 LEU A O 1
ATOM 659 N N . ASP A 1 82 ? 8.653 11.227 -31.033 1.00 40.75 82 ASP A N 1
ATOM 660 C CA . ASP A 1 82 ? 7.347 10.587 -31.033 1.00 40.75 82 ASP A CA 1
ATOM 661 C C . ASP A 1 82 ? 6.389 11.472 -30.220 1.00 40.75 82 ASP A C 1
ATOM 663 O O . ASP A 1 82 ? 6.576 11.704 -29.022 1.00 40.75 82 ASP A O 1
ATOM 667 N N . GLU A 1 83 ? 5.361 11.987 -30.895 1.00 47.56 83 GLU A N 1
ATOM 668 C CA . GLU A 1 83 ? 4.279 12.827 -30.364 1.00 47.56 83 GLU A CA 1
ATOM 669 C C . GLU A 1 83 ? 3.329 12.065 -29.405 1.00 47.56 83 GLU A C 1
ATOM 671 O O . GLU A 1 83 ? 2.163 12.416 -29.267 1.00 47.56 83 GLU A O 1
ATOM 676 N N . ASP A 1 84 ? 3.839 11.053 -28.694 1.00 41.38 84 ASP A N 1
ATOM 677 C CA . ASP A 1 84 ? 3.160 10.278 -27.642 1.00 41.38 84 ASP A CA 1
ATOM 678 C C . ASP A 1 84 ? 3.940 10.366 -26.309 1.00 41.38 84 ASP A C 1
ATOM 680 O O . ASP A 1 84 ? 4.075 9.426 -25.520 1.00 41.38 84 ASP A O 1
ATOM 684 N N . SER A 1 85 ? 4.473 11.558 -26.035 1.00 45.97 85 SER A N 1
ATOM 685 C CA . SER A 1 85 ? 5.348 11.910 -24.906 1.00 45.97 85 SER A CA 1
ATOM 686 C C . SER A 1 85 ? 4.714 11.816 -23.507 1.00 45.97 85 SER A C 1
ATOM 688 O O . SER A 1 85 ? 5.325 12.236 -22.528 1.00 45.97 85 SER A O 1
ATOM 690 N N . ASN A 1 86 ? 3.536 11.203 -23.369 1.00 45.53 86 ASN A N 1
ATOM 691 C CA . ASN A 1 86 ? 2.910 10.934 -22.072 1.00 45.53 86 ASN A CA 1
ATOM 692 C C . ASN A 1 86 ? 3.279 9.571 -21.461 1.00 45.53 86 ASN A C 1
ATOM 694 O O . ASN A 1 86 ? 2.885 9.315 -20.329 1.00 45.53 86 ASN A O 1
ATOM 698 N N . ALA A 1 87 ? 4.009 8.697 -22.165 1.00 48.91 87 ALA A N 1
ATOM 699 C CA . ALA A 1 87 ? 4.410 7.383 -21.634 1.00 48.91 87 ALA A CA 1
ATOM 700 C C . ALA A 1 87 ? 5.905 7.276 -21.271 1.00 48.91 87 ALA A C 1
ATOM 702 O O . ALA A 1 87 ? 6.299 6.366 -20.539 1.00 48.91 87 ALA A O 1
ATOM 703 N N . VAL A 1 88 ? 6.744 8.205 -21.744 1.00 56.56 88 VAL A N 1
ATOM 704 C CA . VAL A 1 88 ? 8.181 8.244 -21.434 1.00 56.56 88 VAL A CA 1
ATOM 705 C C . VAL A 1 88 ? 8.363 8.907 -20.069 1.00 56.56 88 VAL A C 1
ATOM 707 O O . VAL A 1 88 ? 8.447 10.126 -19.964 1.00 56.56 88 VAL A O 1
ATOM 710 N N . GLY A 1 89 ? 8.371 8.103 -19.005 1.00 67.38 89 GLY A N 1
ATOM 711 C CA . GLY A 1 89 ? 8.553 8.589 -17.631 1.00 67.38 89 GLY A CA 1
ATOM 712 C C . GLY A 1 89 ? 7.464 8.191 -16.638 1.00 67.38 89 GLY A C 1
ATOM 713 O O . GLY A 1 89 ? 7.562 8.549 -15.467 1.00 67.38 89 GLY A O 1
ATOM 714 N N . CYS A 1 90 ? 6.430 7.467 -17.067 1.00 81.62 90 CYS A N 1
ATOM 715 C CA . CYS A 1 90 ? 5.386 6.997 -16.161 1.00 81.62 90 CYS A CA 1
ATOM 716 C C . CYS A 1 90 ? 5.750 5.653 -15.529 1.00 81.62 90 CYS A C 1
ATOM 718 O O . CYS A 1 90 ? 6.236 4.748 -16.205 1.00 81.62 90 CYS A O 1
ATOM 720 N N . LEU A 1 91 ? 5.441 5.509 -14.239 1.00 88.12 91 LEU A N 1
ATOM 721 C CA . LEU A 1 91 ? 5.491 4.222 -13.554 1.00 88.12 91 LEU A CA 1
ATOM 722 C C . LEU A 1 91 ? 4.419 3.290 -14.115 1.00 88.12 91 LEU A C 1
ATOM 724 O O . LEU A 1 91 ? 3.245 3.653 -14.222 1.00 88.12 91 LEU A O 1
ATOM 728 N N . THR A 1 92 ? 4.830 2.074 -14.449 1.00 90.44 92 THR A N 1
ATOM 729 C CA . THR A 1 92 ? 3.955 1.010 -14.931 1.00 90.44 92 THR A CA 1
ATOM 730 C C . THR A 1 92 ? 3.824 -0.095 -13.888 1.00 90.44 92 THR A C 1
ATOM 732 O O . THR A 1 92 ? 4.622 -0.208 -12.961 1.00 90.44 92 THR A O 1
ATOM 735 N N . VAL A 1 93 ? 2.830 -0.971 -14.062 1.00 91.06 93 VAL A N 1
ATOM 736 C CA . VAL A 1 93 ? 2.629 -2.134 -13.176 1.00 91.06 93 VAL A CA 1
ATOM 737 C C . VAL A 1 93 ? 3.868 -3.036 -13.120 1.00 91.06 93 VAL A C 1
ATOM 739 O O . VAL A 1 93 ? 4.174 -3.577 -12.064 1.00 91.06 93 VAL A O 1
ATOM 742 N N . LYS A 1 94 ? 4.630 -3.135 -14.217 1.00 89.25 94 LYS A N 1
ATOM 743 C CA . LYS A 1 94 ? 5.852 -3.950 -14.282 1.00 89.25 94 LYS A CA 1
ATOM 744 C C . LYS A 1 94 ? 6.928 -3.473 -13.307 1.00 89.25 94 LYS A C 1
ATOM 746 O O . LYS A 1 94 ? 7.657 -4.291 -12.760 1.00 89.25 94 LYS A O 1
ATOM 751 N N . ASP A 1 95 ? 7.016 -2.163 -13.093 1.00 91.12 95 ASP A N 1
ATOM 752 C CA . ASP A 1 95 ? 8.016 -1.560 -12.207 1.00 91.12 95 ASP A CA 1
ATOM 753 C C . ASP A 1 95 ? 7.711 -1.886 -10.740 1.00 91.12 95 ASP A C 1
ATOM 755 O O . ASP A 1 95 ? 8.612 -2.203 -9.968 1.00 91.12 95 ASP A O 1
ATOM 759 N N . LEU A 1 96 ? 6.422 -1.911 -10.385 1.00 92.50 96 LEU A N 1
ATOM 760 C CA . LEU A 1 96 ? 5.966 -2.344 -9.067 1.00 92.50 96 LEU A CA 1
ATOM 761 C C . LEU A 1 96 ? 6.121 -3.859 -8.874 1.00 92.50 96 LEU A C 1
ATOM 763 O O . LEU A 1 96 ? 6.534 -4.299 -7.804 1.00 92.50 96 LEU A O 1
ATOM 767 N N . GLU A 1 97 ? 5.799 -4.666 -9.888 1.00 93.81 97 GLU A N 1
ATOM 768 C CA . GLU A 1 97 ? 5.941 -6.128 -9.832 1.00 93.81 97 GLU A CA 1
ATOM 769 C C . GLU A 1 97 ? 7.389 -6.548 -9.563 1.00 93.81 97 GLU A C 1
ATOM 771 O O . GLU A 1 97 ? 7.617 -7.419 -8.721 1.00 93.81 97 GLU A O 1
ATOM 776 N N . GLU A 1 98 ? 8.357 -5.889 -10.207 1.00 92.88 98 GLU A N 1
ATOM 777 C CA . GLU A 1 98 ? 9.789 -6.161 -10.048 1.00 92.88 98 GLU A CA 1
ATOM 778 C C . GLU A 1 98 ? 10.268 -5.982 -8.600 1.00 92.88 98 GLU A C 1
ATOM 780 O O . GLU A 1 98 ? 11.044 -6.796 -8.098 1.00 92.88 98 GLU A O 1
ATOM 785 N N . ILE A 1 99 ? 9.755 -4.966 -7.900 1.00 93.62 99 ILE A N 1
ATOM 786 C CA . ILE A 1 99 ? 10.159 -4.661 -6.520 1.00 93.62 99 ILE A CA 1
ATOM 787 C C . ILE A 1 99 ? 9.237 -5.274 -5.461 1.00 93.62 99 ILE A C 1
ATOM 789 O O . ILE A 1 99 ? 9.607 -5.322 -4.288 1.00 93.62 99 ILE A O 1
ATOM 793 N N . SER A 1 100 ? 8.059 -5.773 -5.849 1.00 92.25 100 SER A N 1
ATOM 794 C CA . SER A 1 100 ? 7.002 -6.211 -4.925 1.00 92.25 100 SER A CA 1
ATOM 795 C C . SER A 1 100 ? 7.457 -7.286 -3.934 1.00 92.25 100 SER A C 1
ATOM 797 O O . SER A 1 100 ? 7.127 -7.210 -2.752 1.00 92.25 100 SER A O 1
ATOM 799 N N . GLY A 1 101 ? 8.256 -8.259 -4.382 1.00 94.06 101 GLY A N 1
ATOM 800 C CA . GLY A 1 101 ? 8.747 -9.340 -3.526 1.00 94.06 101 GLY A CA 1
ATOM 801 C C . GLY A 1 101 ? 9.690 -8.849 -2.426 1.00 94.06 101 GLY A C 1
ATOM 802 O O . GLY A 1 101 ? 9.560 -9.264 -1.278 1.00 94.06 101 GLY A O 1
ATOM 803 N N . LEU A 1 102 ? 10.610 -7.939 -2.760 1.00 92.38 102 LEU A N 1
ATOM 804 C CA . LEU A 1 102 ? 11.517 -7.325 -1.784 1.00 92.38 102 LEU A CA 1
ATOM 805 C C . LEU A 1 102 ? 10.766 -6.356 -0.868 1.00 92.38 102 LEU A C 1
ATOM 807 O O . LEU A 1 102 ? 10.987 -6.359 0.337 1.00 92.38 102 LEU A O 1
ATOM 811 N N . LEU A 1 103 ? 9.835 -5.578 -1.425 1.00 94.00 103 LEU A N 1
ATOM 812 C CA . LEU A 1 103 ? 9.011 -4.639 -0.672 1.00 94.00 103 LEU A CA 1
ATOM 813 C C . LEU A 1 103 ? 8.187 -5.345 0.416 1.00 94.00 103 LEU A C 1
ATOM 815 O O . LEU A 1 103 ? 8.099 -4.842 1.527 1.00 94.00 103 LEU A O 1
ATOM 819 N N . VAL A 1 104 ? 7.614 -6.517 0.128 1.00 93.00 104 VAL A N 1
ATOM 820 C CA . VAL A 1 104 ? 6.836 -7.294 1.112 1.00 93.00 104 VAL A CA 1
ATOM 821 C C . VAL A 1 104 ? 7.721 -7.951 2.177 1.00 93.00 104 VAL A C 1
ATOM 823 O O . VAL A 1 104 ? 7.232 -8.258 3.252 1.00 93.00 104 VAL A O 1
ATOM 826 N N . MET A 1 105 ? 9.012 -8.182 1.923 1.00 93.88 105 MET A N 1
ATOM 827 C CA . MET A 1 105 ? 9.905 -8.729 2.956 1.00 93.88 105 MET A CA 1
ATOM 828 C C . MET A 1 105 ? 10.336 -7.687 3.992 1.00 93.88 105 MET A C 1
ATOM 830 O O . MET A 1 105 ? 10.663 -8.058 5.119 1.00 93.88 105 MET A O 1
ATOM 834 N N . ASP A 1 106 ? 10.331 -6.407 3.623 1.00 90.56 106 ASP A N 1
ATOM 835 C CA . ASP A 1 106 ? 10.713 -5.309 4.515 1.00 90.56 106 ASP A CA 1
ATOM 836 C C . ASP A 1 106 ? 9.581 -4.882 5.473 1.00 90.56 106 ASP A C 1
ATOM 838 O O . ASP A 1 106 ? 9.854 -4.218 6.477 1.00 90.56 106 ASP A O 1
ATOM 842 N N . PHE A 1 107 ? 8.327 -5.243 5.172 1.00 88.38 107 PHE A N 1
ATOM 843 C CA . PHE A 1 107 ? 7.113 -4.789 5.865 1.00 88.38 107 PHE A CA 1
ATOM 844 C C . PHE A 1 107 ? 6.323 -5.957 6.463 1.00 88.38 107 PHE A C 1
ATOM 846 O O . PHE A 1 107 ? 5.917 -5.821 7.642 1.00 88.38 107 PHE A O 1
#

Mean predicted aligned error: 11.05 Å